Protein AF-A0A2U3EYF8-F1 (afdb_monomer)

pLDDT: mean 77.82, std 15.08, range [45.09, 94.31]

Nearest PDB structures (foldseek):
  2vkj-assembly1_A  TM=6.609E-01  e=5.031E-01  Thermotoga maritima
  2gw1-assembly1_B  TM=9.579E-01  e=3.932E+00  Saccharomyces cerevisiae
  8rot-assembly1_B  TM=9.490E-01  e=6.575E+00  Myxococcus xanthus
  2n8i-assembly1_A  TM=4.796E-01  e=2.098E+00  synthetic construct

Solvent-accessible surface area (backbone atoms only — not comparable to full-atom values): 5691 Å² total; per-residue (Å²): 134,84,78,51,74,64,57,52,49,51,51,57,54,54,56,69,65,57,66,69,95,64,61,53,82,42,72,70,10,36,58,36,44,55,55,19,52,55,29,46,78,72,65,38,20,65,61,18,29,52,33,31,48,56,22,40,71,52,39,84,49,70,70,38,33,52,51,35,51,54,54,24,47,52,23,45,56,62,50,64,56,62,72,85,74,70,80,79,77,85,74,77,77,72,83,79,78,132

Foldseek 3Di:
DDDDPVRVVCVVVVVVVPPPPALAPQPQLRVLQVVLVVCVVVLVLVVSLVSLVVSLVRGDDPSSNVSSVVVSVVSVVSVPPDPPPPPPPPPCPDDDDD

Sequence (98 aa):
MKKTKLERYHEDYVSQRRVERVVAVTPEAMEIESRAIERERRGHYRIAARLWLQCLDAAVGEVERARIAVRRQQCITKGNRTPHLDYSGIGCRGVVYD

Secondary structure (DSSP, 8-state):
-PPPHHHHHHHHHHHHT---S----SHHHHHHHHHHHHHHHTT-HHHHHHHHHHHHHH---HHHHHHHHHHHHHHHHHHT---------TT-------

Radius of gyration: 21.2 Å; Cα contacts (8 Å, |Δi|>4): 78; chains: 1; bounding box: 44×67×53 Å

Structure (mmCIF, N/CA/C/O backbone):
data_AF-A0A2U3EYF8-F1
#
_entry.id   AF-A0A2U3EYF8-F1
#
loop_
_atom_site.group_PDB
_atom_site.id
_atom_site.type_symbol
_atom_site.label_atom_id
_atom_site.label_alt_id
_atom_site.label_comp_id
_atom_site.label_asym_id
_atom_site.label_entity_id
_atom_site.label_seq_id
_atom_site.pdbx_PDB_ins_code
_atom_site.Cartn_x
_atom_site.Cartn_y
_atom_site.Cartn_z
_atom_site.occupancy
_atom_site.B_iso_or_equiv
_atom_site.auth_seq_id
_atom_site.auth_comp_id
_atom_site.auth_asym_id
_atom_site.auth_atom_id
_atom_site.pdbx_PDB_model_num
ATOM 1 N N . MET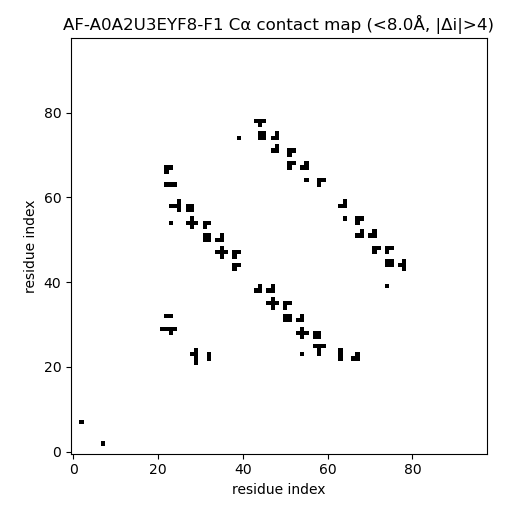 A 1 1 ? -16.317 36.652 -12.310 1.00 57.69 1 MET A N 1
ATOM 2 C CA . MET A 1 1 ? -16.508 35.874 -13.558 1.00 57.69 1 MET A CA 1
ATOM 3 C C . MET A 1 1 ? -17.161 34.542 -13.213 1.00 57.69 1 MET A C 1
ATOM 5 O O . MET A 1 1 ? -16.767 33.938 -12.223 1.00 57.69 1 MET A O 1
ATOM 9 N N . LYS A 1 2 ? -18.186 34.112 -13.960 1.00 75.75 2 LYS A N 1
ATOM 10 C CA . LYS A 1 2 ? -18.823 32.799 -13.756 1.00 75.75 2 LYS A CA 1
ATOM 11 C C . LYS A 1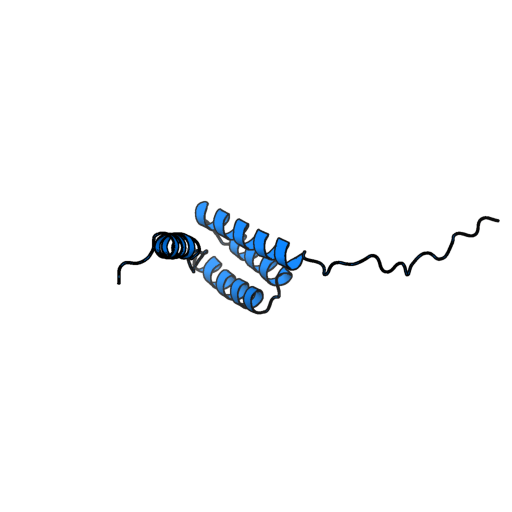 2 ? -17.952 31.725 -14.413 1.00 75.75 2 LYS A C 1
ATOM 13 O O . LYS A 1 2 ? -17.659 31.850 -15.597 1.00 75.75 2 LYS A O 1
ATOM 18 N N . LYS A 1 3 ? -17.561 30.698 -13.652 1.00 79.94 3 LYS A N 1
ATOM 19 C CA . LYS A 1 3 ? -16.770 29.572 -14.165 1.00 79.94 3 LYS A CA 1
ATOM 20 C C . LYS A 1 3 ? -17.530 28.835 -15.264 1.00 79.94 3 LYS A C 1
ATOM 22 O O . LYS A 1 3 ? -18.742 28.585 -15.149 1.00 79.94 3 LYS A O 1
ATOM 27 N N . THR A 1 4 ? -16.817 28.464 -16.316 1.00 88.00 4 THR A N 1
ATOM 28 C CA . THR A 1 4 ? -17.374 27.676 -17.415 1.00 88.00 4 THR A CA 1
ATOM 29 C C . THR A 1 4 ? -17.801 26.291 -16.912 1.00 88.00 4 THR A C 1
ATOM 31 O O . THR A 1 4 ? -17.410 25.834 -15.835 1.00 88.00 4 THR A O 1
ATOM 34 N N . LYS A 1 5 ? -18.672 25.609 -17.665 1.00 84.06 5 LYS A N 1
ATOM 35 C CA . LYS A 1 5 ? -19.119 24.245 -17.321 1.00 84.06 5 LYS A CA 1
ATOM 36 C C . LYS A 1 5 ? -17.936 23.265 -17.265 1.00 84.06 5 LYS A C 1
ATOM 38 O O . LYS A 1 5 ? -17.926 22.379 -16.419 1.00 84.06 5 LYS A O 1
ATOM 43 N N . LEU A 1 6 ? -16.943 23.466 -18.134 1.00 84.94 6 LEU A N 1
ATOM 44 C CA . LEU A 1 6 ? -15.736 22.646 -18.207 1.00 84.94 6 LEU A CA 1
ATOM 45 C C . LEU A 1 6 ? -14.810 22.875 -17.005 1.00 84.94 6 LEU A C 1
ATOM 47 O O . LEU A 1 6 ? -14.309 21.915 -16.433 1.00 84.94 6 LEU A O 1
ATOM 51 N N . GLU A 1 7 ? -14.632 24.126 -16.577 1.00 83.50 7 GLU A N 1
ATOM 52 C CA . GLU A 1 7 ? -13.846 24.454 -15.378 1.00 83.50 7 GLU A CA 1
ATOM 53 C C . GLU A 1 7 ? -14.449 23.833 -14.118 1.00 83.50 7 GLU A C 1
ATOM 55 O O . GLU A 1 7 ? -13.727 23.240 -13.323 1.00 83.50 7 GLU A O 1
ATOM 60 N N . ARG A 1 8 ? -15.779 23.896 -13.972 1.00 83.94 8 ARG A N 1
ATOM 61 C CA . ARG A 1 8 ? -16.488 23.225 -12.872 1.00 83.94 8 ARG A CA 1
ATOM 62 C C . ARG A 1 8 ? -16.305 21.710 -12.914 1.00 83.94 8 ARG A C 1
ATOM 64 O O . ARG A 1 8 ? -15.995 21.111 -11.894 1.00 83.94 8 ARG A O 1
ATOM 71 N N . TYR A 1 9 ? -16.412 21.106 -14.098 1.00 81.62 9 TYR A N 1
ATOM 72 C CA . TYR A 1 9 ? -16.170 19.674 -14.269 1.00 81.62 9 TYR A CA 1
ATOM 73 C C . TYR A 1 9 ? -14.739 19.274 -13.885 1.00 81.62 9 TYR A C 1
ATOM 75 O O . TYR A 1 9 ? -14.549 18.281 -13.189 1.00 81.62 9 TYR A O 1
ATOM 83 N N . HIS A 1 10 ? -13.728 20.045 -14.292 1.00 79.38 10 HIS A N 1
ATOM 84 C CA . HIS A 1 10 ? -12.347 19.779 -13.894 1.00 79.38 10 HIS A CA 1
ATOM 85 C C . HIS A 1 10 ? -12.137 19.942 -12.387 1.00 79.38 10 HIS A C 1
ATOM 87 O O . HIS A 1 10 ? -11.436 19.126 -11.803 1.00 79.38 10 HIS A O 1
ATOM 93 N N . GLU A 1 11 ? -12.747 20.931 -11.734 1.00 76.81 11 GLU A N 1
ATOM 94 C CA . GLU A 1 11 ? -12.660 21.088 -10.275 1.00 76.81 11 GLU A CA 1
ATOM 95 C C . GLU A 1 11 ? -13.314 19.918 -9.525 1.00 76.81 11 GLU A C 1
ATOM 97 O O . GLU A 1 11 ? -12.696 19.332 -8.630 1.00 76.81 11 GLU A O 1
ATOM 102 N N . ASP A 1 12 ? -14.515 19.514 -9.936 1.00 71.06 12 ASP A N 1
ATOM 103 C CA . ASP A 1 12 ? -15.245 18.399 -9.328 1.00 71.06 12 ASP A CA 1
ATOM 104 C C . ASP A 1 12 ? -14.535 17.057 -9.576 1.00 71.06 12 ASP A C 1
ATOM 106 O O . ASP A 1 12 ? -14.400 16.235 -8.671 1.00 71.06 12 ASP A O 1
ATOM 110 N N . TYR A 1 13 ? -13.991 16.840 -10.773 1.00 62.78 13 TYR A N 1
ATOM 111 C CA . TYR A 1 13 ? -13.272 15.609 -11.102 1.00 62.78 13 TYR A CA 1
ATOM 112 C C . TYR A 1 13 ? -11.880 15.539 -10.446 1.00 62.78 13 TYR A C 1
ATOM 114 O O . TYR A 1 13 ? -11.457 14.491 -9.954 1.00 62.78 13 TYR A O 1
ATOM 122 N N . VAL A 1 14 ? -11.147 16.657 -10.390 1.00 55.09 14 VAL A N 1
ATOM 123 C CA . VAL A 1 14 ? -9.825 16.728 -9.740 1.00 55.09 14 VAL A CA 1
ATOM 124 C C . VAL A 1 14 ? -9.947 16.630 -8.219 1.00 55.09 14 VAL A C 1
ATOM 126 O O . VAL A 1 14 ? -9.070 16.039 -7.584 1.00 55.09 14 VAL A O 1
ATOM 129 N N . SER A 1 15 ? -11.025 17.153 -7.626 1.00 56.75 15 SER A N 1
ATOM 130 C CA . SER A 1 15 ? -11.279 17.026 -6.186 1.00 56.75 15 SER A CA 1
ATOM 131 C C . SER A 1 15 ? -11.537 15.575 -5.770 1.00 56.75 15 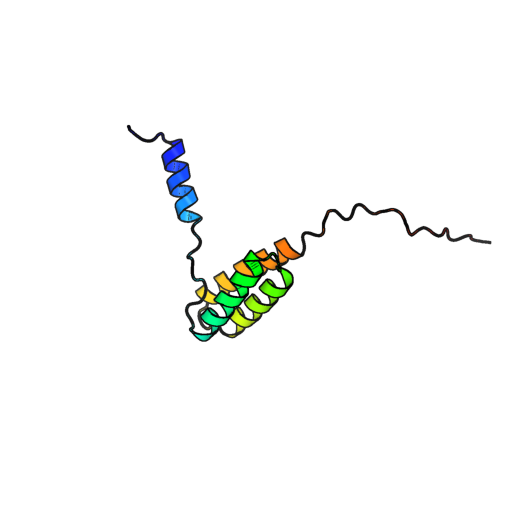SER A C 1
ATOM 133 O O . SER A 1 15 ? -10.932 15.124 -4.800 1.00 56.75 15 SER A O 1
ATOM 135 N N . GLN A 1 16 ? -12.292 14.798 -6.556 1.00 54.16 16 GLN A N 1
ATOM 136 C CA . GLN A 1 16 ? -12.472 13.353 -6.331 1.00 54.16 16 GLN A CA 1
ATOM 137 C C . GLN A 1 16 ? -11.162 12.563 -6.474 1.00 54.16 16 GLN A C 1
ATOM 139 O O . GLN A 1 16 ? -10.954 11.550 -5.809 1.00 54.16 16 GLN A O 1
ATOM 144 N N . ARG A 1 17 ? -10.235 13.042 -7.314 1.00 45.09 17 ARG A N 1
ATOM 145 C CA . ARG A 1 17 ? -8.917 12.421 -7.512 1.00 45.09 17 ARG A CA 1
ATOM 146 C C . ARG A 1 17 ? -7.919 12.724 -6.390 1.00 45.09 17 ARG A C 1
ATOM 148 O O . ARG A 1 17 ? -6.825 12.151 -6.391 1.00 45.09 17 ARG A O 1
ATOM 155 N N . ARG A 1 18 ? -8.259 13.577 -5.415 1.00 48.38 18 ARG A N 1
ATOM 156 C CA . ARG A 1 18 ? -7.509 13.665 -4.155 1.00 48.38 18 ARG A CA 1
ATOM 157 C C . ARG A 1 18 ? -7.821 12.426 -3.321 1.00 48.38 18 ARG A C 1
ATOM 159 O O . ARG A 1 18 ? -8.570 12.484 -2.357 1.00 48.38 18 ARG A O 1
ATOM 166 N N . VAL A 1 19 ? -7.221 11.306 -3.722 1.00 52.09 19 VAL A N 1
ATOM 167 C CA . VAL A 1 19 ? -7.044 10.120 -2.884 1.00 52.09 19 VAL A CA 1
ATOM 168 C C . VAL A 1 19 ? -6.619 10.620 -1.509 1.00 52.09 19 VAL A C 1
ATOM 170 O O . VAL A 1 19 ? -5.628 11.351 -1.410 1.00 52.09 19 VAL A O 1
ATOM 173 N N . GLU A 1 20 ? -7.418 10.312 -0.488 1.00 54.22 20 GLU A N 1
ATOM 174 C CA . GLU A 1 20 ? -7.143 10.703 0.890 1.00 54.22 20 GLU A CA 1
ATOM 175 C C . GLU A 1 20 ? -5.668 10.440 1.206 1.00 54.22 20 GLU A C 1
ATOM 177 O O . GLU A 1 20 ? -5.110 9.388 0.888 1.00 54.22 20 GLU A O 1
ATOM 182 N N . ARG A 1 21 ? -5.011 11.463 1.761 1.00 58.97 21 ARG A N 1
ATOM 183 C CA . ARG A 1 21 ? -3.551 11.544 1.919 1.00 58.97 21 ARG A CA 1
ATOM 184 C C . ARG A 1 21 ? -2.985 10.484 2.875 1.00 58.97 21 ARG A C 1
ATOM 186 O O . ARG A 1 21 ? -1.768 10.375 2.978 1.00 58.97 21 ARG A O 1
ATOM 193 N N . VAL A 1 22 ? -3.862 9.770 3.574 1.00 63.28 22 VAL A N 1
ATOM 194 C CA . VAL A 1 22 ? -3.563 8.767 4.589 1.00 63.28 22 VAL A CA 1
ATOM 195 C C . VAL A 1 22 ? -4.451 7.563 4.297 1.00 63.28 22 VAL A C 1
ATOM 197 O O . VAL A 1 22 ? -5.678 7.673 4.284 1.00 63.28 22 VAL A O 1
ATOM 200 N N . VAL A 1 23 ? -3.820 6.444 3.968 1.00 66.50 23 VAL A N 1
ATOM 201 C CA . VAL A 1 23 ? -4.479 5.190 3.612 1.00 66.50 23 VAL A CA 1
ATOM 202 C C . VAL A 1 23 ? -4.616 4.297 4.841 1.00 66.50 23 VAL A C 1
ATOM 204 O O . VAL A 1 23 ? -5.621 3.594 4.948 1.00 66.50 23 VAL A O 1
ATOM 207 N N . ALA A 1 24 ? -3.642 4.355 5.753 1.00 68.69 24 ALA A N 1
ATOM 208 C CA . ALA A 1 24 ? -3.624 3.589 6.987 1.00 68.69 24 ALA A CA 1
ATOM 209 C C . ALA A 1 24 ? -4.267 4.359 8.152 1.00 68.69 24 ALA A C 1
ATOM 211 O O . ALA A 1 24 ? -3.993 5.533 8.382 1.00 68.69 24 ALA A O 1
ATOM 212 N N . VAL A 1 25 ? -5.117 3.675 8.905 1.00 76.38 25 VAL A N 1
ATOM 213 C CA . VAL A 1 25 ? -5.764 4.158 10.127 1.00 76.38 25 VAL A CA 1
ATOM 214 C C . VAL A 1 25 ?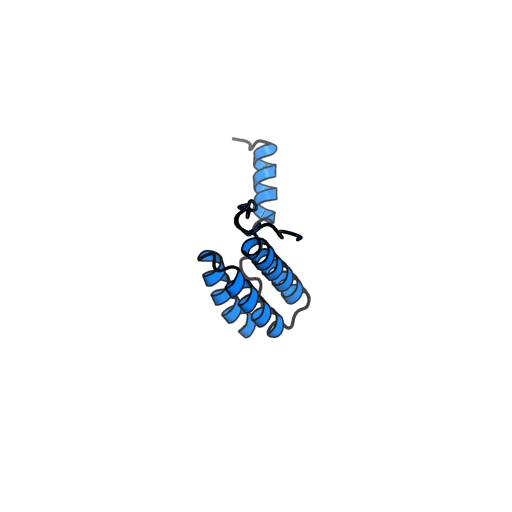 -5.078 3.564 11.358 1.00 76.38 25 VAL A C 1
ATOM 216 O O . VAL A 1 25 ? -5.038 4.218 12.400 1.00 76.38 25 VAL A O 1
ATOM 219 N N . THR A 1 26 ? -4.514 2.351 11.264 1.00 83.50 26 THR A N 1
ATOM 220 C CA . THR A 1 26 ? -3.791 1.750 12.393 1.00 83.50 26 THR A CA 1
ATOM 221 C C . THR A 1 26 ? -2.411 2.395 12.573 1.00 83.50 26 THR A C 1
ATOM 223 O O . THR A 1 26 ? -1.714 2.653 11.588 1.00 83.50 26 THR A O 1
ATOM 226 N N . PRO A 1 27 ? -1.970 2.656 13.821 1.00 80.19 27 PRO A N 1
ATOM 227 C CA . PRO A 1 27 ? -0.723 3.382 14.075 1.00 80.19 27 PRO A CA 1
ATOM 228 C C . PRO A 1 27 ? 0.505 2.648 13.517 1.00 80.19 27 PRO A C 1
ATOM 230 O O . PRO A 1 27 ? 1.381 3.273 12.923 1.00 80.19 27 PRO A O 1
ATOM 233 N N . GLU A 1 28 ? 0.531 1.316 13.614 1.00 83.69 28 GLU A N 1
ATOM 234 C CA . GLU A 1 28 ? 1.600 0.485 13.047 1.00 83.69 28 GLU A CA 1
ATOM 235 C C . GLU A 1 28 ? 1.631 0.557 11.512 1.00 83.69 28 GLU A C 1
ATOM 237 O O . GLU A 1 28 ? 2.697 0.696 10.903 1.00 83.69 28 GLU A O 1
ATOM 242 N N . ALA A 1 29 ? 0.464 0.532 10.860 1.00 84.75 29 ALA A N 1
ATOM 243 C CA . ALA A 1 29 ? 0.382 0.651 9.410 1.00 84.75 29 ALA A CA 1
ATOM 244 C C . ALA A 1 29 ? 0.722 2.070 8.924 1.00 84.75 29 ALA A C 1
ATOM 246 O O . ALA A 1 29 ? 1.289 2.200 7.838 1.00 84.75 29 ALA A O 1
ATOM 247 N N . MET A 1 30 ? 0.462 3.117 9.718 1.00 87.62 30 MET A N 1
ATOM 248 C CA . MET A 1 30 ? 0.816 4.508 9.395 1.00 87.62 30 MET A CA 1
ATOM 249 C C . MET A 1 30 ? 2.333 4.731 9.310 1.00 87.62 30 MET A C 1
ATOM 251 O O . MET A 1 30 ? 2.816 5.417 8.401 1.00 87.62 30 MET A O 1
ATOM 255 N N . GLU A 1 31 ? 3.113 4.137 10.217 1.00 89.12 31 GLU A N 1
ATOM 256 C CA . GLU A 1 31 ? 4.577 4.227 10.159 1.00 89.12 31 GLU A CA 1
ATOM 257 C C . GLU A 1 31 ? 5.118 3.573 8.883 1.00 89.12 31 GLU A C 1
ATOM 259 O O . GLU A 1 31 ? 5.962 4.140 8.177 1.00 89.12 31 GLU A O 1
ATOM 264 N N . ILE A 1 32 ? 4.585 2.399 8.541 1.00 90.25 32 ILE A N 1
ATOM 265 C CA . ILE A 1 32 ? 4.966 1.662 7.336 1.00 90.25 32 ILE A CA 1
ATOM 266 C C . ILE A 1 32 ? 4.512 2.412 6.077 1.00 90.25 32 ILE A C 1
ATOM 268 O O . ILE A 1 32 ? 5.277 2.499 5.112 1.00 90.25 32 ILE A O 1
ATOM 272 N N . GLU A 1 33 ? 3.319 3.010 6.094 1.00 89.69 33 GLU A N 1
ATOM 273 C CA . GLU A 1 33 ? 2.793 3.850 5.017 1.00 89.69 33 GLU A CA 1
ATOM 274 C C . GLU A 1 33 ? 3.735 5.025 4.730 1.00 89.69 33 GLU A C 1
ATOM 276 O O . GLU A 1 33 ? 4.100 5.255 3.575 1.00 89.69 33 GLU A O 1
ATOM 281 N N . SER A 1 34 ? 4.190 5.741 5.762 1.00 89.75 34 SER A N 1
ATOM 282 C CA . SER A 1 34 ? 5.083 6.894 5.582 1.00 89.75 34 SER A CA 1
ATOM 283 C C . SER A 1 34 ? 6.378 6.508 4.850 1.00 89.75 34 SER A C 1
ATOM 285 O O . SER A 1 34 ? 6.799 7.174 3.895 1.00 89.75 34 SER A O 1
ATOM 287 N N . ARG A 1 35 ? 6.953 5.355 5.217 1.00 91.44 35 ARG A N 1
ATOM 288 C CA . ARG A 1 35 ? 8.142 4.773 4.583 1.00 91.44 35 ARG A CA 1
ATOM 289 C C . ARG A 1 35 ? 7.842 4.304 3.163 1.00 91.44 35 ARG A C 1
ATOM 291 O O . ARG A 1 35 ? 8.661 4.510 2.267 1.00 91.44 35 ARG A O 1
ATOM 298 N N . ALA A 1 36 ? 6.685 3.685 2.931 1.00 90.75 36 ALA A N 1
ATOM 299 C CA . ALA A 1 36 ? 6.261 3.250 1.603 1.00 90.75 36 ALA A CA 1
ATOM 300 C C . ALA A 1 36 ? 6.142 4.446 0.647 1.00 90.75 36 ALA A C 1
ATOM 302 O O . ALA A 1 36 ? 6.711 4.417 -0.447 1.00 90.75 36 ALA A O 1
ATOM 303 N N . ILE A 1 37 ? 5.505 5.533 1.092 1.00 90.31 37 ILE A N 1
ATOM 304 C CA . ILE A 1 37 ? 5.339 6.777 0.328 1.00 90.31 37 ILE A CA 1
ATOM 305 C C . ILE A 1 37 ? 6.693 7.423 0.013 1.00 90.31 37 ILE A C 1
ATOM 307 O O . ILE A 1 37 ? 6.909 7.884 -1.109 1.00 90.31 37 ILE A O 1
ATOM 311 N N . GLU A 1 38 ? 7.635 7.446 0.957 1.00 92.25 38 GLU A N 1
ATOM 312 C CA . GLU A 1 38 ? 8.984 7.965 0.704 1.00 92.25 38 GLU A CA 1
ATOM 313 C C . GLU A 1 38 ? 9.679 7.193 -0.433 1.00 92.25 38 GLU A C 1
ATOM 315 O O . GLU A 1 38 ? 10.294 7.789 -1.323 1.00 92.25 38 GLU A O 1
ATOM 320 N N . ARG A 1 39 ? 9.536 5.861 -0.458 1.00 90.44 39 ARG A N 1
ATOM 321 C CA . ARG A 1 39 ? 10.090 5.016 -1.529 1.00 90.44 39 ARG A CA 1
ATOM 322 C C . ARG A 1 39 ? 9.358 5.192 -2.854 1.00 90.44 39 ARG A C 1
ATOM 324 O O . ARG A 1 39 ? 10.017 5.191 -3.892 1.00 90.44 39 ARG A O 1
ATOM 331 N N . GLU A 1 40 ? 8.042 5.388 -2.839 1.00 88.62 40 GLU A N 1
ATOM 332 C CA . GLU A 1 40 ? 7.281 5.731 -4.046 1.00 88.62 40 GLU A CA 1
ATOM 333 C C . GLU A 1 40 ? 7.746 7.053 -4.657 1.00 88.62 40 GLU A C 1
ATOM 335 O O . GLU A 1 40 ? 7.935 7.123 -5.870 1.00 88.62 40 GLU A O 1
ATOM 340 N N . ARG A 1 41 ? 7.969 8.086 -3.83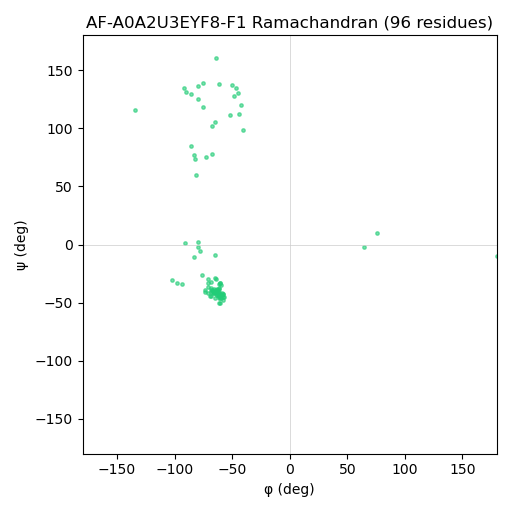2 1.00 87.75 41 ARG A N 1
ATOM 341 C CA . ARG A 1 41 ? 8.453 9.401 -4.288 1.00 87.75 41 ARG A CA 1
ATOM 342 C C . ARG A 1 41 ? 9.824 9.315 -4.950 1.00 87.75 41 ARG A C 1
ATOM 344 O O . ARG A 1 41 ? 10.085 10.041 -5.900 1.00 87.75 41 ARG A O 1
ATOM 351 N N . ARG A 1 42 ? 10.678 8.404 -4.477 1.00 89.56 42 ARG A N 1
ATOM 352 C CA . ARG A 1 42 ? 11.993 8.111 -5.072 1.00 89.56 42 ARG A CA 1
ATOM 353 C C . ARG A 1 42 ? 11.921 7.204 -6.309 1.00 89.56 42 ARG A C 1
ATOM 355 O O . ARG A 1 42 ? 12.954 6.889 -6.882 1.00 89.56 42 ARG A O 1
ATOM 362 N N . GLY A 1 43 ? 10.734 6.742 -6.710 1.00 86.81 43 GLY A N 1
ATOM 363 C CA . GLY A 1 43 ? 10.561 5.825 -7.842 1.00 86.81 43 GLY A CA 1
ATOM 364 C C . GLY A 1 43 ? 10.962 4.374 -7.549 1.00 86.81 43 GLY A C 1
ATOM 365 O O . GLY A 1 43 ? 10.992 3.541 -8.452 1.00 86.81 43 GLY A O 1
ATOM 366 N N . HIS A 1 44 ? 11.232 4.022 -6.289 1.00 91.06 44 HIS A N 1
ATOM 367 C CA . HIS A 1 44 ? 11.607 2.666 -5.879 1.00 91.06 44 HIS A CA 1
ATOM 368 C C . HIS A 1 44 ? 10.371 1.769 -5.728 1.00 91.06 44 HIS A C 1
ATOM 370 O O . HIS A 1 44 ? 10.095 1.227 -4.654 1.00 91.06 44 HIS A O 1
ATOM 376 N N . TYR A 1 45 ? 9.614 1.596 -6.813 1.00 89.75 45 TYR A N 1
ATOM 377 C CA . TYR A 1 45 ? 8.288 0.975 -6.787 1.00 89.75 45 TYR A CA 1
ATOM 378 C C . TYR A 1 45 ? 8.281 -0.475 -6.285 1.00 89.75 45 TYR A C 1
ATOM 380 O O . TYR A 1 45 ? 7.349 -0.872 -5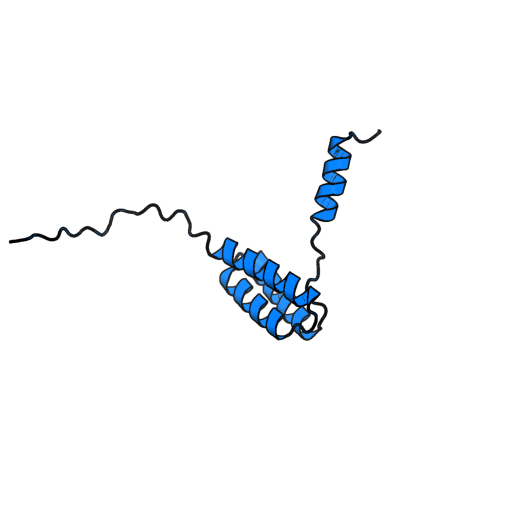.593 1.00 89.75 45 TYR A O 1
ATOM 388 N N . ARG A 1 46 ? 9.334 -1.260 -6.553 1.00 87.81 46 ARG A N 1
ATOM 389 C CA . ARG A 1 46 ? 9.442 -2.649 -6.057 1.00 87.81 46 ARG A CA 1
ATOM 390 C C . ARG A 1 46 ? 9.614 -2.705 -4.537 1.00 87.81 46 ARG A C 1
ATOM 392 O O . ARG A 1 46 ? 9.021 -3.553 -3.877 1.00 87.81 46 ARG A O 1
ATOM 399 N N . ILE A 1 47 ? 10.399 -1.783 -3.979 1.00 91.62 47 ILE A N 1
ATOM 400 C CA . ILE A 1 47 ? 10.608 -1.688 -2.530 1.00 91.62 47 ILE A CA 1
ATOM 401 C C . ILE A 1 47 ? 9.353 -1.120 -1.862 1.00 91.62 47 ILE A C 1
ATOM 403 O O . ILE A 1 47 ? 8.924 -1.638 -0.835 1.00 91.62 47 ILE A O 1
ATOM 407 N N . ALA A 1 48 ? 8.725 -0.117 -2.479 1.00 93.00 48 ALA A N 1
ATOM 408 C CA . ALA A 1 48 ? 7.447 0.417 -2.026 1.00 93.00 48 ALA A CA 1
ATOM 409 C C . ALA A 1 48 ? 6.357 -0.667 -1.985 1.00 93.00 48 ALA A C 1
ATOM 411 O O . ALA A 1 48 ? 5.679 -0.800 -0.977 1.00 93.00 48 ALA A O 1
ATOM 412 N N . ALA A 1 49 ? 6.238 -1.512 -3.017 1.00 92.19 49 ALA A N 1
ATOM 413 C CA . ALA A 1 49 ? 5.265 -2.609 -3.048 1.00 92.19 49 ALA A CA 1
ATOM 414 C C . ALA A 1 49 ? 5.457 -3.626 -1.908 1.00 92.19 49 ALA A C 1
ATOM 416 O O . ALA A 1 49 ? 4.480 -4.188 -1.412 1.00 92.19 49 ALA A O 1
ATOM 417 N N . ARG A 1 50 ? 6.705 -3.857 -1.479 1.00 94.31 50 ARG A N 1
ATOM 418 C CA . ARG A 1 50 ? 7.009 -4.693 -0.309 1.00 94.31 50 ARG A CA 1
ATOM 419 C C . ARG A 1 50 ? 6.571 -4.018 0.990 1.00 94.31 50 ARG A C 1
ATOM 421 O O . ARG A 1 50 ? 5.964 -4.674 1.825 1.00 94.31 50 ARG A O 1
ATOM 428 N N . LEU A 1 51 ? 6.847 -2.725 1.146 1.00 94.00 51 LEU A N 1
ATOM 429 C CA . LEU A 1 51 ? 6.414 -1.962 2.321 1.00 94.00 51 LEU A CA 1
ATOM 430 C C . LEU A 1 51 ? 4.882 -1.890 2.401 1.00 94.00 51 LEU A C 1
ATOM 432 O O . LEU A 1 51 ? 4.321 -2.067 3.472 1.00 94.00 51 LEU A O 1
ATOM 436 N N . TRP A 1 52 ? 4.190 -1.754 1.269 1.00 94.19 52 TRP A N 1
ATOM 437 C CA . TRP A 1 52 ? 2.728 -1.826 1.229 1.00 94.19 52 TRP A CA 1
ATOM 438 C C . TRP A 1 52 ? 2.166 -3.202 1.602 1.00 94.19 52 TRP A C 1
ATOM 440 O O . TRP A 1 52 ? 1.061 -3.272 2.122 1.00 94.19 52 TRP A O 1
ATOM 450 N N . LEU A 1 53 ? 2.905 -4.292 1.367 1.00 94.12 53 LEU A N 1
ATOM 451 C CA . LEU A 1 53 ? 2.508 -5.614 1.860 1.00 94.12 53 LEU A CA 1
ATOM 452 C C . LEU A 1 53 ? 2.611 -5.683 3.390 1.00 94.12 53 LEU A C 1
ATOM 454 O O . LEU A 1 53 ? 1.664 -6.102 4.033 1.00 94.12 53 LEU A O 1
ATOM 458 N N . GLN A 1 54 ? 3.702 -5.173 3.969 1.00 93.81 54 GLN A N 1
ATOM 459 C CA . GLN A 1 54 ? 3.853 -5.088 5.430 1.00 93.81 54 GLN A CA 1
ATOM 460 C C . GLN A 1 54 ? 2.779 -4.193 6.070 1.00 93.81 54 GLN A C 1
ATOM 462 O O . GLN A 1 54 ? 2.263 -4.501 7.136 1.00 93.81 54 GLN A O 1
ATOM 467 N N . CYS A 1 55 ? 2.408 -3.104 5.391 1.00 92.00 55 CYS A N 1
ATOM 468 C CA . CYS A 1 55 ? 1.312 -2.223 5.794 1.00 92.00 55 CYS A CA 1
ATOM 469 C C . CYS A 1 55 ? -0.036 -2.964 5.773 1.00 92.00 55 CYS A C 1
ATOM 471 O O . CYS A 1 55 ? -0.845 -2.795 6.676 1.00 92.00 55 CYS A O 1
ATOM 473 N N . LEU A 1 56 ? -0.256 -3.830 4.775 1.00 91.75 56 LEU A N 1
ATOM 474 C CA . LEU A 1 56 ? -1.455 -4.665 4.685 1.00 91.75 56 LEU A CA 1
ATOM 475 C C . LEU A 1 56 ? -1.526 -5.685 5.828 1.00 91.75 56 LEU A C 1
ATOM 477 O O . LEU A 1 56 ? -2.612 -5.933 6.340 1.00 91.75 56 LEU A O 1
ATOM 481 N N . ASP A 1 57 ? -0.397 -6.269 6.227 1.00 93.19 57 ASP A N 1
ATOM 482 C CA . ASP A 1 57 ? -0.346 -7.246 7.321 1.00 93.19 57 ASP A CA 1
ATOM 483 C C . ASP A 1 57 ? -0.650 -6.599 8.686 1.00 93.19 57 ASP A C 1
ATOM 485 O O . ASP A 1 57 ? -1.293 -7.224 9.525 1.00 93.19 57 ASP A O 1
ATOM 489 N N . ALA A 1 58 ? -0.269 -5.330 8.877 1.00 90.88 58 ALA A N 1
ATOM 490 C CA . ALA A 1 58 ? -0.558 -4.538 10.082 1.00 90.88 58 ALA A CA 1
ATOM 491 C C . ALA A 1 58 ? -1.959 -3.880 10.092 1.00 90.88 58 ALA A C 1
ATOM 493 O O . ALA A 1 58 ? -2.397 -3.327 11.105 1.00 90.88 58 ALA A O 1
ATOM 494 N N . ALA A 1 59 ? -2.668 -3.892 8.961 1.00 90.00 59 ALA A N 1
ATOM 495 C CA . ALA A 1 59 ? -3.984 -3.276 8.824 1.00 90.00 59 ALA A CA 1
ATOM 496 C C . ALA A 1 59 ? -5.103 -4.224 9.278 1.00 90.00 59 ALA A C 1
ATOM 498 O O . ALA A 1 59 ? -5.216 -5.359 8.799 1.00 90.00 59 ALA A O 1
ATOM 499 N N . VAL A 1 60 ? -5.980 -3.723 10.150 1.00 87.62 60 VAL A N 1
ATOM 500 C CA . VAL A 1 60 ? -7.092 -4.492 10.738 1.00 87.62 60 VAL A CA 1
ATOM 501 C C . VAL A 1 60 ? -8.403 -4.237 9.988 1.00 87.62 60 VAL A C 1
ATOM 503 O O . VAL A 1 60 ? -9.220 -5.145 9.847 1.00 87.62 60 VAL A O 1
ATOM 506 N N . GLY A 1 61 ? -8.614 -3.023 9.466 1.00 87.25 61 GLY A N 1
ATOM 507 C CA . GLY A 1 61 ? -9.876 -2.645 8.827 1.00 87.25 61 GLY A CA 1
ATOM 508 C C . GLY A 1 61 ? -10.010 -3.157 7.391 1.00 87.25 61 GLY A C 1
ATOM 509 O O . GLY A 1 61 ? -9.096 -3.015 6.586 1.00 87.25 61 GLY A O 1
ATOM 510 N N . GLU A 1 62 ? -11.177 -3.680 7.012 1.00 85.31 62 GLU A N 1
ATOM 511 C CA . GLU A 1 62 ? -11.422 -4.172 5.644 1.00 85.31 62 GLU A CA 1
ATOM 512 C C . GLU A 1 62 ? -11.268 -3.065 4.582 1.00 85.31 62 GLU A C 1
ATOM 514 O O . GLU A 1 62 ? -10.608 -3.252 3.558 1.00 85.31 62 GLU A O 1
ATOM 519 N N . VAL A 1 63 ? -11.806 -1.873 4.859 1.00 86.00 63 VAL A N 1
ATOM 520 C CA . VAL A 1 63 ? -11.723 -0.709 3.958 1.00 86.00 63 VAL A CA 1
ATOM 521 C C . VAL A 1 63 ? -10.282 -0.206 3.820 1.00 86.00 63 VAL A C 1
ATOM 523 O O . VAL A 1 63 ? -9.833 0.116 2.720 1.00 86.00 63 VAL A O 1
ATOM 526 N N . GLU A 1 64 ? -9.542 -0.166 4.926 1.00 84.25 64 GLU A N 1
ATOM 527 C CA . GLU A 1 64 ? -8.118 0.183 4.963 1.00 84.25 64 GLU A CA 1
ATOM 528 C C . GLU A 1 64 ? -7.301 -0.811 4.124 1.00 84.25 64 GLU A C 1
ATOM 530 O O . GLU A 1 64 ? -6.577 -0.415 3.208 1.00 84.25 64 GLU A O 1
ATOM 535 N N . ARG A 1 65 ? -7.503 -2.113 4.349 1.00 87.00 65 ARG A N 1
ATOM 536 C CA . ARG A 1 65 ? -6.846 -3.193 3.602 1.00 87.00 65 ARG A CA 1
ATOM 537 C C . ARG A 1 65 ? -7.128 -3.114 2.104 1.00 87.00 65 ARG A C 1
ATOM 539 O O . ARG A 1 65 ? -6.203 -3.256 1.303 1.00 87.00 65 ARG A O 1
ATOM 546 N N . ALA A 1 66 ? -8.370 -2.829 1.709 1.00 87.94 66 ALA A N 1
ATOM 547 C CA . ALA A 1 66 ? -8.736 -2.651 0.305 1.00 87.94 66 ALA A CA 1
ATOM 548 C C . ALA A 1 66 ? -7.967 -1.485 -0.342 1.00 87.94 66 ALA A C 1
ATOM 550 O O . ALA A 1 66 ? -7.410 -1.627 -1.434 1.00 87.94 66 ALA A O 1
ATOM 551 N N . ARG A 1 67 ? -7.864 -0.342 0.345 1.00 88.06 67 ARG A N 1
ATOM 552 C CA . ARG A 1 67 ? -7.114 0.821 -0.154 1.00 88.06 67 ARG A CA 1
ATOM 553 C C . ARG A 1 67 ? -5.607 0.536 -0.246 1.00 88.06 67 ARG A C 1
ATOM 555 O O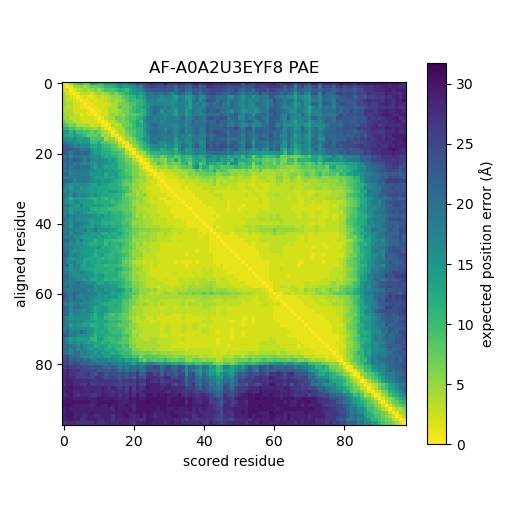 . ARG A 1 67 ? -4.986 0.885 -1.255 1.00 88.06 67 ARG A O 1
ATOM 562 N N . ILE A 1 68 ? -5.028 -0.144 0.751 1.00 90.06 68 ILE A N 1
ATOM 563 C CA . ILE A 1 68 ? -3.618 -0.575 0.748 1.00 90.06 68 ILE A CA 1
ATOM 564 C C . ILE A 1 68 ? -3.348 -1.530 -0.421 1.00 90.06 68 ILE A C 1
ATOM 566 O O . ILE A 1 68 ? -2.364 -1.363 -1.147 1.00 90.06 68 ILE A O 1
ATOM 570 N N . ALA A 1 69 ? -4.238 -2.494 -0.664 1.00 91.62 69 ALA A N 1
ATOM 571 C CA . ALA A 1 69 ? -4.116 -3.435 -1.774 1.00 91.62 69 ALA A CA 1
ATOM 572 C C . ALA A 1 69 ? -4.121 -2.721 -3.139 1.00 91.62 69 ALA A C 1
ATOM 574 O O . ALA A 1 69 ? -3.274 -3.009 -3.990 1.00 91.62 69 ALA A O 1
ATOM 575 N N . VAL A 1 70 ? -5.002 -1.730 -3.329 1.00 90.38 70 VAL A N 1
ATOM 576 C CA . VAL A 1 70 ? -5.031 -0.900 -4.547 1.00 90.38 70 VAL A CA 1
ATOM 577 C C . VAL A 1 70 ? -3.722 -0.125 -4.721 1.00 90.38 70 VAL A C 1
ATOM 579 O O . VAL A 1 70 ? -3.139 -0.134 -5.809 1.00 90.38 70 VAL A O 1
ATOM 582 N N . ARG A 1 71 ? -3.211 0.514 -3.661 1.00 89.38 71 ARG A N 1
ATOM 583 C CA . ARG A 1 71 ? -1.921 1.227 -3.691 1.00 89.38 71 ARG A CA 1
ATOM 584 C C . ARG A 1 71 ? -0.759 0.303 -4.042 1.00 89.38 71 ARG A C 1
ATOM 586 O O . ARG A 1 71 ? 0.029 0.617 -4.936 1.00 89.38 71 ARG A O 1
ATOM 593 N N . ARG A 1 72 ? -0.695 -0.872 -3.414 1.00 92.31 72 ARG A N 1
ATOM 594 C CA . ARG A 1 72 ? 0.304 -1.902 -3.713 1.00 92.31 72 ARG A CA 1
ATOM 595 C C . ARG A 1 72 ? 0.263 -2.306 -5.183 1.00 92.31 72 ARG A C 1
ATOM 597 O O . ARG A 1 72 ? 1.313 -2.376 -5.824 1.00 92.31 72 ARG A O 1
ATOM 604 N N . GLN A 1 73 ? -0.930 -2.530 -5.732 1.00 90.75 73 GLN A N 1
ATOM 605 C CA . GLN A 1 73 ? -1.091 -2.888 -7.138 1.00 90.75 73 GLN A CA 1
ATOM 606 C C . GLN A 1 73 ? -0.578 -1.778 -8.064 1.00 90.75 73 GLN A C 1
ATOM 608 O O . GLN A 1 73 ? 0.096 -2.068 -9.049 1.00 90.75 73 GLN A O 1
ATOM 613 N N . GLN A 1 74 ? -0.805 -0.504 -7.731 1.00 89.00 74 GLN A N 1
ATOM 614 C CA . GLN A 1 74 ? -0.238 0.614 -8.491 1.00 89.00 74 GLN A CA 1
ATOM 615 C C . GLN A 1 74 ? 1.296 0.609 -8.471 1.00 89.00 74 GLN A C 1
ATOM 617 O O . GLN A 1 74 ? 1.911 0.857 -9.510 1.00 89.00 74 GLN A O 1
ATOM 622 N N . CYS A 1 75 ? 1.929 0.312 -7.331 1.00 89.06 75 CYS A N 1
ATOM 623 C CA . CYS A 1 75 ? 3.384 0.158 -7.262 1.00 89.06 75 CYS A CA 1
ATOM 624 C C . CYS A 1 75 ? 3.879 -1.006 -8.118 1.00 89.06 75 CYS A C 1
ATOM 626 O O . CYS A 1 75 ? 4.866 -0.848 -8.828 1.00 89.06 75 CYS A O 1
ATOM 628 N N . ILE A 1 76 ? 3.200 -2.154 -8.086 1.00 88.69 76 ILE A N 1
ATOM 629 C CA . ILE A 1 76 ? 3.563 -3.318 -8.905 1.00 88.69 76 ILE A CA 1
ATOM 630 C C . ILE A 1 76 ? 3.464 -2.964 -10.384 1.00 88.69 76 ILE A C 1
ATOM 632 O O . ILE A 1 76 ? 4.432 -3.142 -11.112 1.00 88.69 76 ILE A O 1
ATOM 636 N N . THR A 1 77 ? 2.348 -2.380 -10.818 1.00 88.00 77 THR A N 1
ATOM 637 C CA . THR A 1 77 ? 2.168 -1.955 -12.208 1.00 88.00 77 THR A CA 1
ATOM 638 C C . THR A 1 77 ? 3.236 -0.946 -12.629 1.00 88.00 77 THR A C 1
ATOM 640 O O . THR A 1 77 ? 3.797 -1.078 -13.709 1.00 88.00 77 THR A O 1
ATOM 643 N N . LYS A 1 78 ? 3.568 0.044 -11.7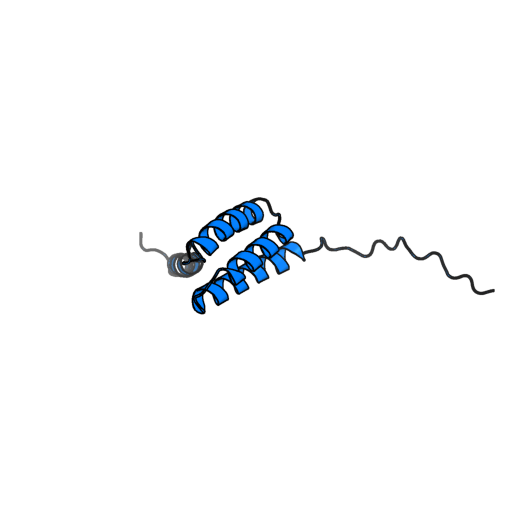88 1.00 85.69 78 LYS A N 1
ATOM 644 C CA . LYS A 1 78 ? 4.625 1.030 -12.086 1.00 85.69 78 LYS A CA 1
ATOM 645 C C . LYS A 1 78 ? 6.026 0.414 -12.096 1.00 85.69 78 LYS A C 1
ATOM 647 O O . LYS A 1 78 ? 6.836 0.803 -12.926 1.00 85.69 78 LYS A O 1
ATOM 652 N N . GLY A 1 79 ? 6.310 -0.528 -11.200 1.00 81.19 79 GLY A N 1
ATOM 653 C CA . GLY A 1 79 ? 7.598 -1.221 -11.112 1.00 81.19 79 GLY A CA 1
ATOM 654 C C . GLY A 1 79 ? 7.802 -2.291 -12.187 1.00 81.19 79 GLY A C 1
ATOM 655 O O . GLY A 1 79 ? 8.941 -2.566 -12.545 1.00 81.19 79 GLY A O 1
ATOM 656 N N . ASN A 1 80 ? 6.711 -2.856 -12.709 1.00 76.75 80 ASN A N 1
ATOM 657 C CA . ASN A 1 80 ? 6.694 -3.822 -13.809 1.00 76.75 80 ASN A CA 1
ATOM 658 C C . ASN A 1 80 ? 6.556 -3.158 -15.181 1.00 76.75 80 ASN A C 1
ATOM 660 O O . ASN A 1 80 ? 6.516 -3.865 -16.184 1.00 76.75 80 ASN A O 1
ATOM 664 N N . ARG A 1 81 ? 6.499 -1.821 -15.256 1.00 66.75 81 ARG A N 1
ATOM 665 C CA . ARG A 1 81 ? 6.836 -1.117 -16.495 1.00 66.75 81 ARG A CA 1
ATOM 666 C C . ARG A 1 81 ? 8.330 -1.309 -16.725 1.00 66.75 81 ARG A C 1
ATOM 668 O O . ARG A 1 81 ? 9.138 -0.435 -16.427 1.00 66.75 81 ARG A O 1
ATOM 675 N N . THR A 1 82 ? 8.696 -2.490 -17.207 1.00 57.62 82 THR A N 1
ATOM 676 C CA . THR A 1 82 ? 9.923 -2.695 -17.961 1.00 57.62 82 THR A CA 1
ATOM 677 C C . THR A 1 82 ? 9.980 -1.559 -18.989 1.00 57.62 82 THR A C 1
ATOM 679 O O . THR A 1 82 ? 8.948 -1.277 -19.615 1.00 57.62 82 THR A O 1
ATOM 682 N N . PRO A 1 83 ? 11.127 -0.876 -19.177 1.00 55.72 83 PRO A N 1
ATOM 683 C CA . PRO A 1 83 ? 11.322 -0.161 -20.430 1.00 55.72 83 PRO A CA 1
ATOM 684 C C . PRO A 1 83 ? 11.002 -1.168 -21.526 1.00 55.72 83 PRO A C 1
ATOM 686 O O . PRO A 1 83 ? 11.349 -2.336 -21.350 1.00 55.72 83 PRO A O 1
ATOM 689 N N . HIS A 1 84 ? 10.273 -0.743 -22.557 1.00 52.22 84 HIS A N 1
ATOM 690 C CA . HIS A 1 84 ? 9.996 -1.537 -23.749 1.00 52.22 84 HIS A CA 1
ATOM 691 C C . HIS A 1 84 ? 11.294 -2.272 -24.102 1.00 52.22 84 HIS A C 1
ATOM 693 O O . HIS A 1 84 ? 12.250 -1.651 -24.562 1.00 52.22 84 HIS A O 1
ATOM 699 N N . LEU A 1 85 ? 11.409 -3.544 -23.705 1.00 55.97 85 LEU A N 1
ATOM 700 C CA . LEU A 1 85 ? 12.606 -4.319 -23.967 1.00 55.97 85 LEU A CA 1
ATOM 701 C C . LEU A 1 85 ? 12.343 -4.793 -25.380 1.00 55.97 85 LEU A C 1
ATOM 703 O O . LEU A 1 85 ? 11.839 -5.893 -25.593 1.00 55.97 85 LEU A O 1
ATOM 707 N N . ASP A 1 86 ? 12.537 -3.878 -26.328 1.00 54.59 86 ASP A N 1
ATOM 708 C CA . ASP A 1 86 ? 12.622 -4.233 -27.726 1.00 54.59 86 ASP A CA 1
ATOM 709 C C . ASP A 1 86 ? 13.673 -5.326 -27.776 1.00 54.59 86 ASP A C 1
ATOM 711 O O . ASP A 1 86 ? 14.830 -5.130 -27.398 1.00 54.59 86 ASP A O 1
ATOM 715 N N . TYR A 1 87 ? 13.206 -6.527 -28.086 1.00 56.19 87 TYR A N 1
ATOM 716 C CA . TYR A 1 87 ? 14.026 -7.706 -28.234 1.00 56.19 87 TYR A CA 1
ATOM 717 C C . TYR A 1 87 ? 15.273 -7.336 -29.050 1.00 56.19 87 TYR A C 1
ATOM 719 O O . TYR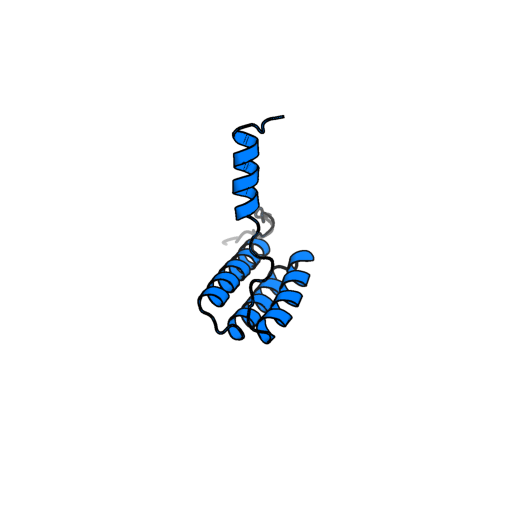 A 1 87 ? 15.170 -6.997 -30.226 1.00 56.19 87 TYR A O 1
ATOM 727 N N . SER A 1 88 ? 16.452 -7.350 -28.424 1.00 59.03 88 SER A N 1
ATOM 728 C CA . SER A 1 88 ? 17.672 -6.804 -29.029 1.00 59.03 88 SER A CA 1
ATOM 729 C C . SER A 1 88 ? 18.332 -7.747 -30.041 1.00 59.03 88 SER A C 1
ATOM 731 O O . SER A 1 88 ? 19.386 -7.415 -30.567 1.00 59.03 88 SER A O 1
ATOM 733 N N . GLY A 1 89 ? 17.759 -8.926 -30.321 1.00 59.91 89 GLY A N 1
ATOM 734 C CA . GLY A 1 89 ? 18.286 -9.887 -31.303 1.00 59.91 89 GLY A CA 1
ATOM 735 C C . GLY A 1 89 ? 19.658 -10.496 -30.971 1.00 59.91 89 GLY A C 1
ATOM 736 O O . GLY A 1 89 ? 20.142 -11.358 -31.704 1.00 59.91 89 GLY A O 1
ATOM 737 N N . ILE A 1 90 ? 20.298 -10.105 -29.865 1.00 57.84 90 ILE A N 1
ATOM 738 C CA . ILE A 1 90 ? 21.619 -10.605 -29.472 1.00 57.84 90 ILE A CA 1
ATOM 739 C C . ILE A 1 90 ? 21.422 -11.905 -28.686 1.00 57.84 90 ILE A C 1
ATOM 741 O O . ILE A 1 90 ? 21.327 -11.911 -27.462 1.00 57.84 90 ILE A O 1
ATOM 745 N N . GLY A 1 91 ? 21.310 -13.017 -29.410 1.00 53.38 91 GLY A N 1
ATOM 746 C CA . GLY A 1 91 ? 21.182 -14.342 -28.797 1.00 53.38 91 GLY A CA 1
ATOM 747 C C . GLY A 1 91 ? 21.058 -15.525 -29.754 1.00 53.38 91 GLY A C 1
ATOM 748 O O . GLY A 1 91 ? 21.183 -16.662 -29.310 1.00 53.38 91 GLY A O 1
ATOM 749 N N . CYS A 1 92 ? 20.875 -15.308 -31.057 1.00 48.47 92 CYS A N 1
ATOM 750 C CA . CYS A 1 92 ? 20.838 -16.399 -32.030 1.00 48.47 92 CYS A CA 1
ATOM 751 C C . CYS A 1 92 ? 22.263 -16.819 -32.428 1.00 48.47 92 CYS A C 1
ATOM 753 O O . CYS A 1 92 ? 22.719 -16.528 -33.532 1.00 48.47 92 CYS A O 1
ATOM 755 N N . ARG A 1 93 ? 22.989 -17.518 -31.543 1.00 56.62 93 ARG A N 1
ATOM 756 C CA . ARG A 1 93 ? 24.027 -18.440 -32.029 1.00 56.62 93 ARG A CA 1
ATOM 757 C C . ARG A 1 93 ? 23.277 -19.562 -32.734 1.00 56.62 93 ARG A C 1
ATOM 759 O O . ARG A 1 93 ? 22.633 -20.370 -32.073 1.00 56.62 93 ARG A O 1
ATOM 766 N N . GLY A 1 94 ? 23.273 -19.508 -34.065 1.00 53.84 94 GLY A N 1
ATOM 767 C CA . GLY A 1 94 ? 22.607 -20.481 -34.916 1.00 53.84 94 GLY A CA 1
ATOM 768 C C . GLY A 1 94 ? 22.963 -21.897 -34.484 1.00 53.84 94 GLY A C 1
ATOM 769 O O . GLY A 1 94 ? 24.136 -22.229 -34.328 1.00 53.84 94 GLY A O 1
ATOM 770 N N . VAL A 1 95 ? 21.940 -22.714 -34.261 1.00 60.38 95 VAL A N 1
ATOM 771 C CA . VAL A 1 95 ? 22.109 -24.162 -34.240 1.00 60.38 95 VAL A CA 1
ATOM 772 C C . VAL A 1 95 ? 22.509 -24.574 -35.653 1.00 60.38 95 VAL A C 1
ATOM 774 O O . VAL A 1 95 ? 21.703 -24.512 -36.578 1.00 60.38 95 VAL A O 1
ATOM 777 N N . VAL A 1 96 ? 23.787 -24.905 -35.825 1.00 55.12 96 VAL A N 1
ATOM 778 C CA . VAL A 1 96 ? 24.266 -25.655 -36.985 1.00 55.12 96 VAL A CA 1
ATOM 779 C C . VAL A 1 96 ? 23.827 -27.094 -36.744 1.00 55.12 96 VAL A C 1
ATOM 781 O O . VAL A 1 96 ? 24.196 -27.678 -35.727 1.00 55.12 96 VAL A O 1
ATOM 784 N N . TYR A 1 97 ? 22.987 -27.624 -37.624 1.00 59.53 97 TYR A N 1
ATOM 785 C CA . TYR A 1 97 ? 22.773 -29.063 -37.710 1.00 59.53 97 TYR A CA 1
ATOM 786 C C . TYR A 1 97 ? 23.791 -29.610 -38.717 1.00 59.53 97 TYR A C 1
ATOM 788 O O . TYR A 1 97 ? 23.946 -29.008 -39.783 1.00 59.53 97 TYR A O 1
ATOM 796 N N . ASP A 1 98 ? 24.499 -30.675 -38.327 1.00 58.03 98 ASP A N 1
ATOM 797 C CA . ASP A 1 98 ? 25.392 -31.459 -39.197 1.00 58.03 98 ASP A CA 1
ATOM 798 C C . ASP A 1 98 ? 24.629 -32.130 -40.352 1.00 58.03 98 ASP A C 1
ATOM 800 O O . ASP A 1 98 ? 23.464 -32.549 -40.135 1.00 58.03 98 ASP A O 1
#

Mean predicted aligned error: 12.79 Å